Protein AF-A0A7W7CRG4-F1 (afdb_monomer)

Structure (mmCIF, N/CA/C/O backbone):
data_AF-A0A7W7CRG4-F1
#
_entry.id   AF-A0A7W7CRG4-F1
#
loop_
_atom_site.group_PDB
_atom_site.id
_atom_site.type_symbol
_atom_site.label_atom_id
_atom_site.label_alt_id
_atom_site.label_comp_id
_atom_site.label_asym_id
_atom_site.label_entity_id
_atom_site.label_seq_id
_atom_site.pdbx_PDB_ins_code
_atom_site.Cartn_x
_atom_site.Cartn_y
_atom_site.Cartn_z
_atom_site.occupancy
_atom_site.B_iso_or_equiv
_atom_site.auth_seq_id
_atom_site.auth_comp_id
_atom_site.auth_asym_id
_atom_site.auth_atom_id
_atom_site.pdbx_PDB_model_num
ATOM 1 N N . MET A 1 1 ? 13.727 5.616 -21.507 1.00 61.16 1 MET A N 1
ATOM 2 C CA . MET A 1 1 ? 13.207 5.952 -20.168 1.00 61.16 1 MET A CA 1
ATOM 3 C C . MET A 1 1 ? 14.402 5.982 -19.245 1.00 61.16 1 MET A C 1
ATOM 5 O O . MET A 1 1 ? 15.253 5.112 -19.402 1.00 61.16 1 MET A O 1
ATOM 9 N N . ASP A 1 2 ? 14.524 7.000 -18.399 1.00 82.06 2 ASP A N 1
ATOM 10 C CA . ASP A 1 2 ? 15.611 7.054 -17.420 1.00 82.06 2 ASP A CA 1
ATOM 11 C C . ASP A 1 2 ? 15.471 5.878 -16.430 1.00 82.06 2 ASP A C 1
ATOM 13 O O . ASP A 1 2 ? 14.364 5.387 -16.174 1.00 82.06 2 ASP A O 1
ATOM 17 N N . SER A 1 3 ? 16.592 5.391 -15.901 1.00 85.31 3 SER A N 1
ATOM 18 C CA . SER A 1 3 ? 16.608 4.322 -14.896 1.00 85.31 3 SER A CA 1
ATOM 19 C C . SER A 1 3 ? 15.852 4.746 -13.636 1.00 85.31 3 SER A C 1
ATOM 21 O O . SER A 1 3 ? 15.188 3.916 -13.022 1.00 85.31 3 SER A O 1
ATOM 23 N N . ALA A 1 4 ? 15.914 6.033 -13.280 1.00 89.38 4 ALA A N 1
ATOM 24 C CA . ALA A 1 4 ? 15.199 6.594 -12.137 1.00 89.38 4 ALA A CA 1
ATOM 25 C C . ALA A 1 4 ? 13.673 6.585 -12.337 1.00 89.38 4 ALA A C 1
ATOM 27 O O . ALA A 1 4 ? 12.942 6.156 -11.448 1.00 89.38 4 ALA A O 1
ATOM 28 N N . ASP A 1 5 ? 13.192 6.979 -13.521 1.00 94.00 5 ASP A N 1
ATOM 29 C CA . ASP A 1 5 ? 11.757 6.955 -13.846 1.00 94.00 5 ASP A CA 1
ATOM 30 C C . ASP A 1 5 ? 11.186 5.532 -13.797 1.00 94.00 5 ASP A C 1
ATOM 32 O O . ASP A 1 5 ? 10.049 5.317 -13.378 1.00 94.00 5 ASP A O 1
ATOM 36 N N . SER A 1 6 ? 11.979 4.549 -14.229 1.00 93.31 6 SER A N 1
ATOM 37 C CA . SER A 1 6 ? 11.566 3.142 -14.246 1.00 93.31 6 SER A CA 1
ATOM 38 C C . SER A 1 6 ? 11.471 2.565 -12.829 1.00 93.31 6 SER A C 1
ATOM 40 O O . SER A 1 6 ? 10.501 1.871 -12.526 1.00 93.31 6 SER A O 1
ATOM 42 N N . ALA A 1 7 ? 12.425 2.907 -11.956 1.00 96.00 7 ALA A N 1
ATOM 43 C CA . ALA A 1 7 ? 12.421 2.529 -10.542 1.00 96.00 7 ALA A CA 1
ATOM 44 C C . ALA A 1 7 ? 11.243 3.159 -9.783 1.00 96.00 7 ALA A C 1
ATOM 46 O O . ALA A 1 7 ? 10.509 2.468 -9.078 1.00 96.00 7 ALA A O 1
ATOM 47 N N . LEU A 1 8 ? 10.995 4.459 -9.987 1.00 97.25 8 LEU A N 1
ATOM 48 C CA . LEU A 1 8 ? 9.864 5.146 -9.359 1.00 97.25 8 LEU A CA 1
ATOM 49 C C . LEU A 1 8 ? 8.527 4.535 -9.790 1.00 97.25 8 LEU A C 1
ATOM 51 O O . LEU A 1 8 ? 7.656 4.282 -8.963 1.00 97.25 8 LEU A O 1
ATOM 55 N N . ARG A 1 9 ? 8.385 4.225 -11.082 1.00 97.38 9 ARG A N 1
ATOM 56 C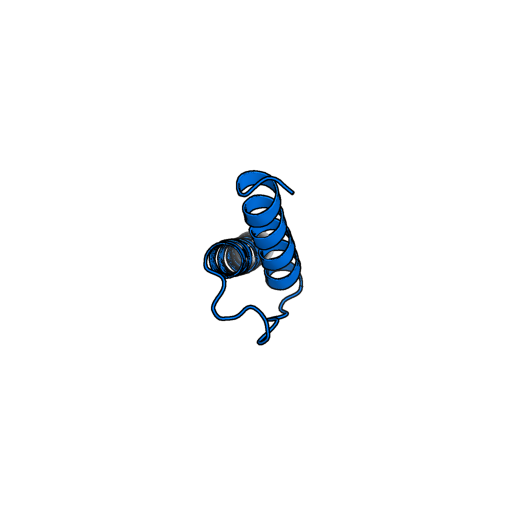 CA . ARG A 1 9 ? 7.190 3.558 -11.596 1.00 97.38 9 ARG A CA 1
ATOM 57 C C . ARG A 1 9 ? 6.998 2.167 -10.991 1.00 97.38 9 ARG A C 1
ATOM 59 O O . ARG A 1 9 ? 5.871 1.803 -10.666 1.00 97.38 9 ARG A O 1
ATOM 66 N N . ALA A 1 10 ? 8.073 1.393 -10.845 1.00 97.31 10 ALA A N 1
ATOM 67 C CA . ALA A 1 10 ? 8.017 0.083 -10.209 1.00 97.31 10 ALA A CA 1
ATOM 68 C C . ALA A 1 10 ? 7.538 0.182 -8.755 1.00 97.31 10 ALA A C 1
ATOM 70 O O . ALA A 1 10 ? 6.621 -0.544 -8.366 1.00 97.31 10 ALA A O 1
ATOM 71 N N . TYR A 1 11 ? 8.091 1.133 -7.998 1.00 98.25 11 TYR A N 1
ATOM 72 C CA . TYR A 1 11 ? 7.656 1.445 -6.640 1.00 98.25 11 TYR A CA 1
ATOM 73 C C . TYR A 1 11 ? 6.170 1.821 -6.576 1.00 98.25 11 TYR A C 1
ATOM 75 O O . TYR A 1 11 ? 5.427 1.241 -5.784 1.00 98.25 11 TYR A O 1
ATOM 83 N N . ASP A 1 12 ? 5.713 2.745 -7.424 1.00 98.31 12 ASP A N 1
ATOM 84 C CA . ASP A 1 12 ? 4.323 3.217 -7.415 1.00 98.31 12 ASP A CA 1
ATOM 85 C C . ASP A 1 12 ? 3.328 2.099 -7.756 1.00 98.31 12 ASP A C 1
ATOM 87 O O . ASP A 1 12 ? 2.279 1.977 -7.116 1.00 98.31 12 ASP A O 1
ATOM 91 N N . GLU A 1 13 ? 3.664 1.250 -8.731 1.00 97.81 13 GLU A N 1
ATOM 92 C CA . GLU A 1 13 ? 2.860 0.080 -9.099 1.00 97.81 13 GLU A CA 1
ATOM 93 C C . GLU A 1 13 ? 2.791 -0.926 -7.937 1.00 97.81 13 GLU A C 1
ATOM 95 O O . GLU A 1 13 ? 1.700 -1.383 -7.584 1.00 97.81 13 GLU A O 1
ATOM 100 N N . GLY A 1 14 ? 3.919 -1.195 -7.271 1.00 98.44 14 GLY A N 1
ATOM 101 C CA . GLY A 1 14 ? 3.963 -2.030 -6.067 1.00 98.44 14 GLY A CA 1
ATOM 102 C C . GLY A 1 14 ? 3.108 -1.467 -4.941 1.00 98.44 14 GLY A C 1
ATOM 103 O O . GLY A 1 14 ? 2.275 -2.171 -4.372 1.00 98.44 14 GLY A O 1
ATOM 104 N N . ARG A 1 15 ? 3.245 -0.171 -4.657 1.00 98.50 15 ARG A N 1
ATOM 105 C CA . ARG A 1 15 ? 2.471 0.523 -3.623 1.00 98.50 15 ARG A CA 1
ATOM 106 C C . ARG A 1 15 ? 0.975 0.445 -3.884 1.00 98.50 15 ARG A C 1
ATOM 108 O O . ARG A 1 15 ? 0.212 0.175 -2.954 1.00 98.50 15 ARG A O 1
ATOM 115 N N . ALA A 1 16 ? 0.552 0.648 -5.128 1.00 98.50 16 ALA A N 1
ATOM 116 C CA . ALA A 1 16 ? -0.850 0.541 -5.513 1.00 98.50 16 ALA A CA 1
ATOM 117 C C . ALA A 1 16 ? -1.401 -0.878 -5.298 1.00 98.50 16 ALA A C 1
ATOM 119 O O . ALA A 1 16 ? -2.505 -1.033 -4.769 1.00 98.50 16 ALA A O 1
ATOM 120 N N . ASP A 1 17 ? -0.636 -1.911 -5.651 1.00 98.38 17 ASP A N 1
ATOM 121 C CA . ASP A 1 17 ? -1.033 -3.299 -5.413 1.00 98.38 17 ASP A CA 1
ATOM 122 C C . ASP A 1 17 ? -1.066 -3.651 -3.924 1.00 98.38 17 ASP A C 1
ATOM 124 O O . ASP A 1 17 ? -2.014 -4.301 -3.478 1.00 98.38 17 ASP A O 1
ATOM 128 N N . GLY A 1 18 ? -0.112 -3.149 -3.136 1.00 98.19 18 GLY A N 1
ATOM 129 C CA . GLY A 1 18 ? -0.077 -3.339 -1.686 1.00 98.19 18 GLY A CA 1
ATOM 130 C C . GLY A 1 18 ? -1.303 -2.756 -0.996 1.00 98.19 18 GLY A C 1
ATOM 131 O O . GLY A 1 18 ? -1.928 -3.435 -0.181 1.00 98.19 18 GLY A O 1
ATOM 132 N N . VAL A 1 19 ? -1.712 -1.548 -1.394 1.00 98.56 19 VAL A N 1
ATOM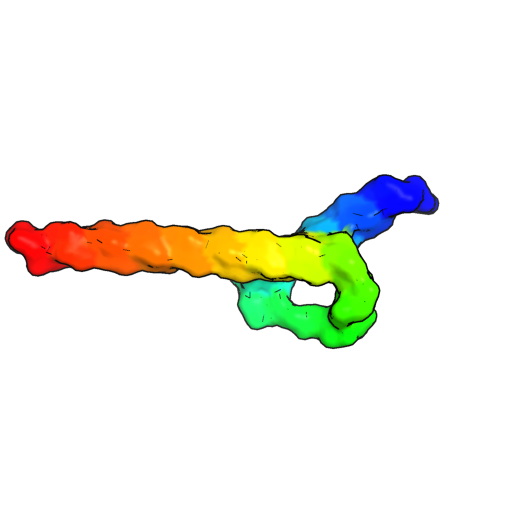 133 C CA . VAL A 1 19 ? -2.963 -0.927 -0.926 1.00 98.56 19 VAL A CA 1
ATOM 134 C C . VAL A 1 19 ? -4.190 -1.738 -1.354 1.00 98.56 19 VAL A C 1
ATOM 136 O O . VAL A 1 19 ? -5.153 -1.856 -0.600 1.00 98.56 19 VAL A O 1
ATOM 139 N N . ALA A 1 20 ? -4.169 -2.317 -2.555 1.00 97.75 20 ALA A N 1
ATOM 140 C CA . ALA A 1 20 ? -5.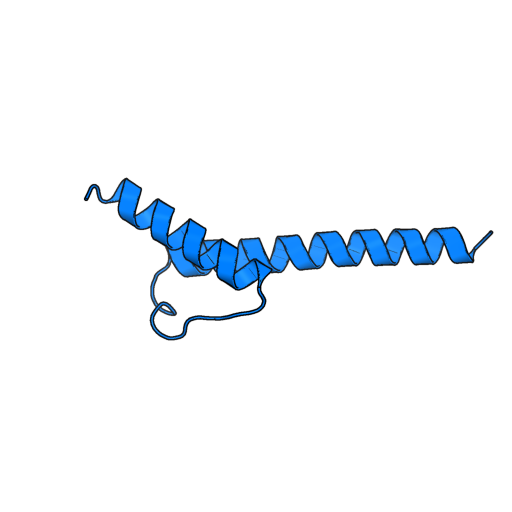266 -3.128 -3.078 1.00 97.75 20 ALA A CA 1
ATOM 141 C C . ALA A 1 20 ? -5.295 -4.573 -2.536 1.00 97.75 20 ALA A C 1
ATOM 143 O O . ALA A 1 20 ? -6.210 -5.323 -2.883 1.00 97.75 20 ALA A O 1
ATOM 144 N N . GLY A 1 21 ? -4.304 -4.991 -1.739 1.00 96.19 21 GLY A N 1
ATOM 145 C CA . GLY A 1 21 ? -4.157 -6.380 -1.292 1.00 96.19 21 GLY A CA 1
ATOM 146 C C . GLY A 1 21 ? -3.862 -7.364 -2.432 1.00 96.19 21 GLY A C 1
ATOM 147 O O . GLY A 1 21 ? -4.174 -8.550 -2.322 1.00 96.19 21 GLY A O 1
ATOM 148 N N . ARG A 1 22 ? -3.298 -6.881 -3.544 1.00 95.56 22 ARG A N 1
ATOM 149 C CA . ARG A 1 22 ? -2.887 -7.690 -4.699 1.00 95.56 22 ARG A CA 1
ATOM 150 C C . ARG A 1 22 ? -1.376 -7.887 -4.692 1.00 95.56 22 ARG A C 1
ATOM 152 O O . ARG A 1 22 ? -0.643 -7.129 -4.072 1.00 95.56 22 ARG A O 1
ATOM 159 N N . ASN A 1 23 ? -0.918 -8.923 -5.381 1.00 91.94 23 ASN A N 1
ATOM 160 C CA . ASN A 1 23 ? 0.499 -9.178 -5.600 1.00 91.94 23 ASN A CA 1
ATOM 161 C C . ASN A 1 23 ? 0.682 -9.654 -7.044 1.00 91.94 23 ASN A C 1
ATOM 163 O O . ASN A 1 23 ? 0.120 -10.684 -7.424 1.00 91.94 23 ASN A O 1
ATOM 167 N N . ASP A 1 24 ? 1.434 -8.897 -7.839 1.00 92.62 24 ASP A N 1
ATOM 168 C CA . ASP A 1 24 ? 1.818 -9.293 -9.188 1.00 92.62 24 ASP A CA 1
ATOM 169 C C . ASP A 1 24 ? 3.050 -10.205 -9.137 1.00 92.62 24 ASP A C 1
ATOM 171 O O . ASP A 1 24 ? 4.198 -9.766 -9.029 1.00 92.62 24 ASP A O 1
ATOM 175 N N . HIS A 1 25 ? 2.809 -11.511 -9.265 1.00 90.25 25 HIS A N 1
ATOM 176 C CA . HIS A 1 25 ? 3.868 -12.517 -9.309 1.00 90.25 25 HIS A CA 1
ATOM 177 C C . HIS A 1 25 ? 4.855 -12.317 -10.467 1.00 90.25 25 HIS A C 1
ATOM 179 O O . HIS A 1 25 ? 5.999 -12.755 -10.355 1.00 90.25 25 HIS A O 1
ATOM 185 N N . GLY A 1 26 ? 4.459 -11.636 -11.549 1.00 92.75 26 GLY A N 1
ATOM 186 C CA . GLY A 1 26 ? 5.354 -11.288 -12.654 1.00 92.75 26 GLY A CA 1
ATOM 187 C C . GLY A 1 26 ? 6.426 -10.265 -12.272 1.00 92.75 26 GLY A C 1
ATOM 188 O O . GLY A 1 26 ? 7.416 -10.126 -12.988 1.00 92.75 26 GLY A O 1
ATOM 189 N N . ARG A 1 27 ? 6.259 -9.578 -11.135 1.00 91.38 27 ARG A N 1
ATOM 190 C CA . ARG A 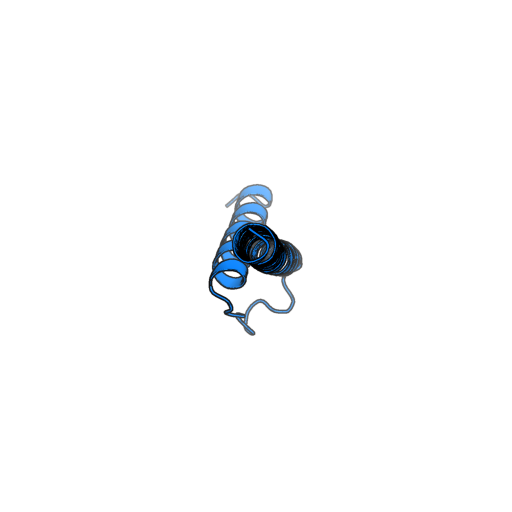1 27 ? 7.178 -8.555 -10.615 1.00 91.38 27 ARG A CA 1
ATOM 191 C C . ARG A 1 27 ? 7.811 -8.924 -9.278 1.00 91.38 27 ARG A C 1
ATOM 193 O O . ARG A 1 27 ? 8.474 -8.098 -8.660 1.00 91.38 27 ARG A O 1
ATOM 200 N N . GLY A 1 28 ? 7.659 -10.177 -8.848 1.00 87.50 28 GLY A N 1
ATOM 201 C CA . GLY A 1 28 ? 8.164 -10.664 -7.561 1.00 8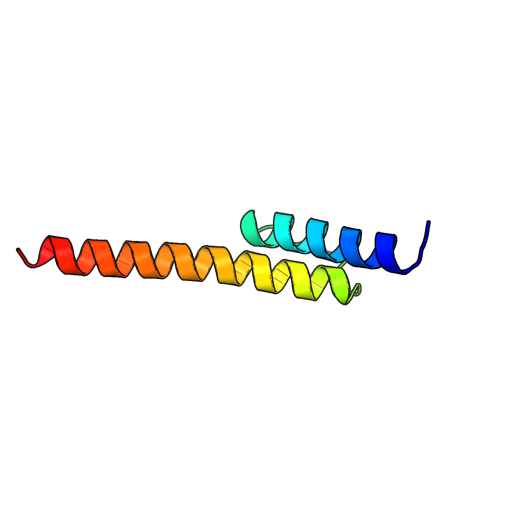7.50 28 GLY A CA 1
ATOM 202 C C . GLY A 1 28 ? 9.684 -10.559 -7.371 1.00 87.50 28 GLY A C 1
ATOM 203 O O . GLY A 1 28 ? 10.139 -10.588 -6.231 1.00 87.50 28 GLY A O 1
ATOM 204 N N . ASP A 1 29 ? 10.456 -10.397 -8.449 1.00 93.56 29 ASP A N 1
ATOM 205 C CA . ASP A 1 29 ? 11.916 -10.227 -8.414 1.00 93.56 29 ASP A CA 1
ATOM 206 C C . ASP A 1 29 ? 12.372 -8.764 -8.588 1.00 93.56 29 ASP A C 1
ATOM 208 O O . ASP A 1 29 ? 13.564 -8.477 -8.488 1.00 93.56 29 ASP A O 1
ATOM 212 N N . ASP A 1 30 ? 11.444 -7.829 -8.818 1.00 96.31 30 ASP A N 1
ATOM 213 C CA . ASP A 1 30 ? 11.739 -6.399 -8.937 1.00 96.31 30 ASP A CA 1
ATOM 214 C C . ASP A 1 30 ? 11.835 -5.767 -7.528 1.00 96.31 30 ASP A C 1
ATOM 216 O O . ASP A 1 30 ? 10.846 -5.750 -6.784 1.00 96.31 30 ASP A O 1
ATOM 220 N N . PRO A 1 31 ? 13.021 -5.284 -7.106 1.00 97.19 31 PRO A N 1
ATOM 221 C CA . PRO A 1 31 ? 13.223 -4.786 -5.749 1.00 97.19 31 PRO A CA 1
ATOM 222 C C . PRO A 1 31 ? 12.411 -3.520 -5.455 1.00 97.19 31 PRO A C 1
ATOM 224 O O . PRO A 1 31 ? 11.893 -3.395 -4.345 1.00 97.19 31 PRO A O 1
ATOM 227 N N . ASP A 1 32 ? 12.254 -2.619 -6.427 1.00 98.19 32 ASP A N 1
ATOM 228 C CA . ASP A 1 32 ? 11.530 -1.360 -6.236 1.00 98.19 32 ASP A CA 1
ATOM 229 C C . ASP A 1 32 ? 10.026 -1.630 -6.101 1.00 98.19 32 ASP A C 1
ATOM 231 O O . ASP A 1 32 ? 9.375 -1.108 -5.190 1.00 98.19 32 ASP A O 1
ATOM 235 N N . TYR A 1 33 ? 9.496 -2.547 -6.922 1.00 98.31 33 TYR A N 1
ATOM 236 C CA . TYR A 1 33 ? 8.123 -3.047 -6.782 1.00 98.31 33 TYR A CA 1
ATOM 237 C C . TYR A 1 33 ? 7.878 -3.665 -5.404 1.00 98.31 33 TYR A C 1
ATOM 239 O O . TYR A 1 33 ? 6.886 -3.350 -4.749 1.00 98.31 33 TYR A O 1
ATOM 247 N N . ARG A 1 34 ? 8.788 -4.521 -4.921 1.00 98.06 34 ARG A N 1
ATOM 248 C CA . ARG A 1 34 ? 8.647 -5.176 -3.610 1.00 98.06 34 ARG A CA 1
ATOM 249 C C . ARG A 1 34 ? 8.628 -4.191 -2.446 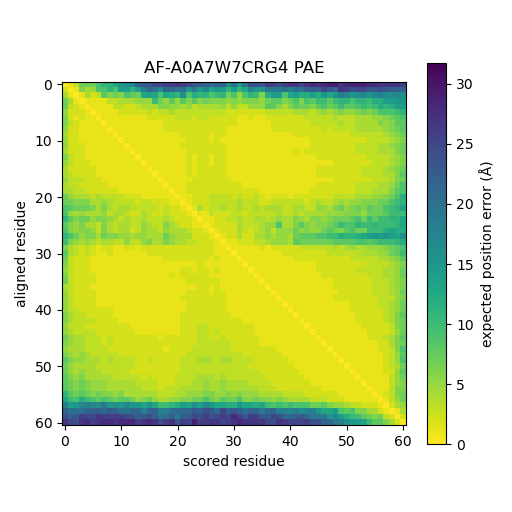1.00 98.06 34 ARG A C 1
ATOM 251 O O . ARG A 1 34 ? 7.892 -4.420 -1.487 1.00 98.06 34 ARG A O 1
ATOM 258 N N . VAL A 1 35 ? 9.441 -3.137 -2.508 1.00 98.38 35 VAL A N 1
ATOM 259 C CA . VAL A 1 35 ? 9.445 -2.081 -1.486 1.00 98.38 35 VAL A CA 1
ATOM 260 C C . VAL A 1 35 ? 8.110 -1.343 -1.504 1.00 98.38 35 VAL A C 1
ATOM 262 O O . VAL A 1 35 ? 7.467 -1.236 -0.463 1.00 98.38 35 VAL A O 1
ATOM 265 N N . GLY A 1 36 ? 7.641 -0.935 -2.687 1.00 98.38 36 GLY A N 1
ATOM 266 C CA . GLY A 1 36 ? 6.321 -0.323 -2.838 1.00 98.38 36 GLY A CA 1
ATOM 267 C C . GLY A 1 36 ? 5.204 -1.209 -2.285 1.00 98.38 36 GLY A C 1
ATOM 268 O O . GLY A 1 36 ? 4.385 -0.752 -1.491 1.00 98.38 36 GLY A O 1
ATOM 269 N N . LEU A 1 37 ? 5.206 -2.497 -2.639 1.00 98.62 37 LEU A N 1
ATOM 270 C CA . LEU A 1 37 ? 4.229 -3.488 -2.181 1.00 98.62 37 LEU A CA 1
ATOM 271 C C . LEU A 1 37 ? 4.145 -3.559 -0.653 1.00 98.62 37 LEU A C 1
ATOM 273 O O . LEU A 1 37 ? 3.048 -3.499 -0.094 1.00 98.62 37 LEU A O 1
ATOM 277 N N . ALA A 1 38 ? 5.295 -3.649 0.017 1.00 98.38 38 ALA A N 1
ATOM 278 C CA . ALA A 1 38 ? 5.368 -3.686 1.474 1.00 98.38 38 ALA A CA 1
ATOM 279 C C . ALA A 1 38 ? 4.867 -2.378 2.110 1.00 98.38 38 ALA A C 1
ATOM 281 O O . ALA A 1 38 ? 4.080 -2.424 3.057 1.00 98.38 38 ALA A O 1
ATOM 282 N N . ASP A 1 39 ? 5.250 -1.222 1.562 1.00 98.62 39 ASP A N 1
ATOM 283 C CA . ASP A 1 39 ? 4.789 0.088 2.037 1.00 98.62 39 ASP A CA 1
ATOM 284 C C . ASP A 1 39 ? 3.268 0.247 1.897 1.00 98.62 39 ASP A C 1
ATOM 286 O O . ASP A 1 39 ? 2.601 0.763 2.796 1.00 98.62 39 ASP A O 1
ATOM 290 N N . GLY A 1 40 ? 2.698 -0.212 0.779 1.00 98.56 40 GLY A N 1
ATOM 291 C CA . GLY A 1 40 ? 1.254 -0.188 0.547 1.00 98.56 40 GLY A CA 1
ATOM 292 C C . GLY A 1 40 ? 0.489 -1.051 1.553 1.00 98.56 40 GLY A C 1
ATOM 293 O O . GLY A 1 40 ? -0.515 -0.606 2.110 1.00 98.56 40 GLY A O 1
ATOM 294 N N . GLN A 1 41 ? 0.994 -2.255 1.838 1.00 98.56 41 GLN A N 1
ATOM 295 C CA . GLN A 1 41 ? 0.425 -3.153 2.849 1.00 98.56 41 GLN A CA 1
ATOM 296 C C . GLN A 1 41 ? 0.519 -2.559 4.260 1.00 98.56 41 GLN A C 1
ATOM 298 O O . GLN A 1 41 ? -0.444 -2.632 5.027 1.00 98.56 41 GLN A O 1
ATOM 303 N N . LEU A 1 42 ? 1.657 -1.944 4.596 1.00 98.62 42 LEU A N 1
ATOM 304 C CA . LEU A 1 42 ? 1.863 -1.300 5.890 1.00 98.62 42 LEU A CA 1
ATOM 305 C 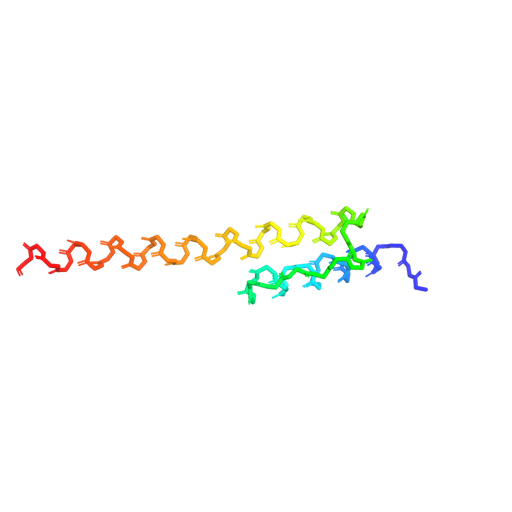C . LEU A 1 42 ? 0.899 -0.125 6.087 1.00 98.62 42 LEU A C 1
ATOM 307 O O . LEU A 1 42 ? 0.287 -0.018 7.146 1.00 98.62 42 LEU A O 1
ATOM 311 N N . ALA A 1 43 ? 0.696 0.703 5.061 1.00 98.31 43 ALA A N 1
ATOM 312 C CA . ALA A 1 43 ? -0.231 1.831 5.128 1.00 98.31 43 ALA A CA 1
ATOM 313 C C . ALA A 1 43 ? -1.682 1.389 5.403 1.00 98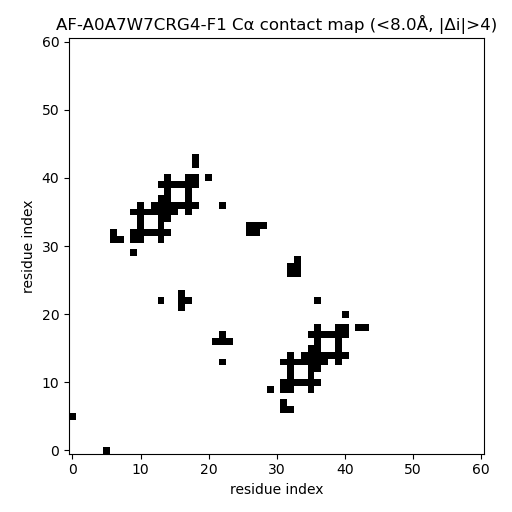.31 43 ALA A C 1
ATOM 315 O O . ALA A 1 43 ? -2.386 2.028 6.188 1.00 98.31 43 ALA A O 1
ATOM 316 N N . VAL A 1 44 ? -2.130 0.286 4.790 1.00 98.38 44 VAL A N 1
ATOM 317 C CA . VAL A 1 44 ? -3.455 -0.299 5.070 1.00 98.38 44 VAL A CA 1
ATOM 318 C C . VAL A 1 44 ? -3.525 -0.808 6.508 1.00 98.38 44 VAL A C 1
ATOM 320 O O . VAL A 1 44 ? -4.461 -0.471 7.231 1.00 98.38 44 VAL A O 1
ATOM 323 N N . PHE A 1 45 ? -2.506 -1.546 6.956 1.00 98.19 45 PHE A N 1
ATOM 324 C CA . PHE A 1 45 ? -2.432 -2.035 8.332 1.00 98.19 45 PHE A CA 1
ATOM 325 C C . PHE A 1 45 ? -2.491 -0.898 9.366 1.00 98.19 45 PHE A C 1
ATOM 327 O O . PHE A 1 45 ? -3.231 -0.994 10.345 1.00 98.19 45 PHE A O 1
ATOM 334 N N . GLU A 1 46 ? -1.744 0.187 9.158 1.00 98.38 46 GLU A N 1
ATOM 335 C CA . GLU A 1 46 ? -1.739 1.347 10.055 1.00 98.38 46 GLU A CA 1
ATOM 336 C C . GLU A 1 46 ? -3.115 2.022 10.129 1.00 98.38 46 GLU A C 1
ATOM 338 O O . GLU A 1 46 ? -3.584 2.367 11.220 1.00 98.38 46 GLU A O 1
ATOM 343 N N . ALA A 1 47 ? -3.791 2.174 8.986 1.00 97.88 47 ALA A N 1
ATOM 344 C CA . ALA A 1 47 ? -5.139 2.731 8.932 1.00 97.88 47 ALA A CA 1
ATOM 345 C C . ALA A 1 47 ? -6.145 1.857 9.701 1.00 97.88 47 ALA A C 1
ATOM 347 O O . ALA A 1 47 ? -6.917 2.374 10.520 1.00 97.88 47 ALA A O 1
ATOM 348 N N . ASP A 1 48 ? -6.092 0.541 9.496 1.00 98.06 48 ASP A N 1
ATOM 349 C CA . ASP A 1 48 ? -6.952 -0.427 10.178 1.00 98.06 48 ASP A CA 1
ATOM 350 C C . ASP A 1 48 ? -6.682 -0.467 11.687 1.00 98.06 48 ASP A C 1
ATOM 352 O O . ASP A 1 48 ? -7.619 -0.508 12.492 1.00 98.06 48 ASP A O 1
ATOM 356 N N . LEU A 1 49 ? -5.414 -0.379 12.098 1.00 98.12 49 LEU A N 1
ATOM 357 C CA . LEU A 1 49 ? -5.021 -0.322 13.504 1.00 98.12 49 LEU A CA 1
ATOM 358 C C . LEU A 1 49 ? -5.595 0.921 14.195 1.00 98.12 49 LEU A C 1
ATOM 360 O O . LEU A 1 49 ? -6.182 0.815 15.274 1.00 98.12 49 LEU A O 1
ATOM 364 N N . ILE A 1 50 ? -5.476 2.097 13.574 1.00 97.88 50 ILE A N 1
ATOM 365 C CA . ILE A 1 50 ? -6.043 3.340 14.117 1.00 97.88 50 ILE A CA 1
ATOM 366 C C . ILE A 1 50 ? -7.569 3.235 14.223 1.00 97.88 50 ILE A C 1
ATOM 368 O O . ILE A 1 50 ? -8.145 3.643 15.237 1.00 97.88 50 ILE A O 1
ATOM 372 N N . ALA A 1 51 ? -8.234 2.676 13.209 1.00 97.75 51 ALA A N 1
ATOM 373 C CA . ALA A 1 51 ? -9.678 2.463 13.235 1.00 97.75 51 ALA A CA 1
ATOM 374 C C . ALA A 1 51 ? -10.096 1.519 14.378 1.00 97.75 51 ALA A C 1
ATOM 376 O O . ALA A 1 51 ? -11.053 1.809 15.102 1.00 97.75 51 ALA A O 1
ATOM 377 N N . ALA A 1 52 ? -9.349 0.434 14.594 1.00 97.56 52 ALA A N 1
ATOM 378 C CA . ALA A 1 52 ? -9.582 -0.503 15.688 1.00 97.56 52 ALA A CA 1
ATOM 379 C C . ALA A 1 52 ? -9.393 0.151 17.067 1.00 97.56 52 ALA A C 1
ATOM 381 O O . ALA A 1 52 ? -10.232 -0.038 17.951 1.00 97.56 52 ALA A O 1
ATOM 382 N N . ILE A 1 53 ? -8.343 0.962 17.241 1.00 97.12 53 ILE A N 1
ATOM 383 C CA . ILE A 1 53 ? -8.090 1.708 18.484 1.00 97.12 53 ILE A CA 1
ATOM 384 C C . ILE A 1 53 ? -9.242 2.672 18.779 1.00 97.12 53 ILE A C 1
ATOM 386 O O . ILE A 1 53 ? -9.771 2.662 19.890 1.00 97.12 53 ILE A O 1
ATOM 390 N N . ARG A 1 54 ? -9.679 3.461 17.788 1.00 96.88 54 ARG A N 1
ATOM 391 C CA . ARG A 1 54 ? -10.813 4.392 17.943 1.00 96.88 54 ARG A CA 1
ATOM 392 C C . ARG A 1 54 ? -12.080 3.660 18.373 1.00 96.88 54 ARG A C 1
ATOM 394 O O . ARG A 1 54 ? -12.675 4.015 19.383 1.00 96.88 54 ARG A O 1
ATOM 401 N N . LYS A 1 55 ? -12.420 2.565 17.687 1.00 95.81 55 LYS A N 1
ATOM 402 C CA . LYS A 1 55 ? -13.574 1.724 18.035 1.00 95.81 55 LYS A CA 1
ATOM 403 C C . LYS A 1 55 ? -13.501 1.188 19.471 1.00 95.81 55 LYS A C 1
ATOM 405 O O . LYS A 1 55 ? -14.520 1.143 20.157 1.00 95.81 55 LYS A O 1
ATOM 410 N N . ALA A 1 56 ? -12.319 0.778 19.929 1.00 95.81 56 ALA A N 1
ATOM 411 C CA . ALA A 1 56 ? -12.122 0.285 21.291 1.00 95.81 56 ALA A CA 1
ATOM 412 C C . ALA A 1 56 ? -12.249 1.392 22.354 1.00 95.81 56 ALA A C 1
ATOM 414 O O . ALA A 1 56 ? -12.704 1.120 23.465 1.00 95.81 56 ALA A O 1
ATOM 415 N N . MET A 1 57 ? -11.864 2.628 22.024 1.00 94.94 57 MET A N 1
ATOM 416 C CA . MET A 1 57 ? -12.028 3.791 22.902 1.00 94.94 57 MET A CA 1
ATOM 417 C C . MET A 1 57 ? -13.488 4.246 22.982 1.00 94.94 57 MET A C 1
ATOM 419 O O . MET A 1 57 ? -13.974 4.511 24.079 1.00 94.94 57 MET A O 1
ATOM 423 N N . ASP A 1 58 ? -14.194 4.279 21.851 1.00 89.56 58 ASP A N 1
ATOM 424 C CA . ASP A 1 58 ? -15.595 4.707 21.788 1.00 89.56 58 ASP A CA 1
ATOM 425 C C . ASP A 1 58 ? -16.529 3.732 22.521 1.00 89.56 58 ASP A C 1
ATOM 427 O O . ASP A 1 58 ? -17.465 4.159 23.187 1.00 89.56 58 ASP A O 1
ATOM 431 N N . GLY A 1 59 ? -16.249 2.424 22.471 1.00 71.81 59 GLY A N 1
ATOM 432 C CA . GLY A 1 59 ? -17.030 1.399 23.178 1.00 71.81 59 GLY A CA 1
ATOM 433 C C . GLY A 1 59 ? -16.840 1.357 24.701 1.00 71.81 59 GLY A C 1
ATOM 434 O O . GLY A 1 59 ? -17.423 0.492 25.353 1.00 71.81 59 GLY A O 1
ATOM 435 N N . LYS A 1 60 ? -16.002 2.235 25.269 1.00 59.50 60 LYS A N 1
ATOM 436 C CA . LYS A 1 60 ? -15.730 2.329 26.714 1.00 59.50 60 LYS A CA 1
ATOM 437 C C . LYS A 1 60 ? -16.482 3.488 27.397 1.00 59.50 60 LYS A C 1
ATOM 439 O O . LYS A 1 60 ? -16.359 3.625 28.614 1.00 59.50 60 LYS A O 1
ATOM 444 N N . ASN A 1 61 ? -17.234 4.289 26.637 1.00 49.09 61 ASN A N 1
ATOM 445 C CA . ASN A 1 61 ? -18.065 5.392 27.136 1.00 49.09 61 ASN A CA 1
ATOM 446 C C . ASN A 1 61 ? -19.535 4.989 27.258 1.00 49.09 61 ASN A C 1
ATOM 448 O O . ASN A 1 61 ? -20.061 4.386 26.296 1.00 49.09 61 ASN A O 1
#

Foldseek 3Di:
DDPVVVLVVLLCCLLVCLLVVHDDPVCPPPPSSVNSNVNNVVVNVVVVVVVVVVVVVVVVD

Radius of gyration: 15.67 Å; Cα contacts (8 Å, |Δi|>4): 63; chains: 1; bounding box: 35×20×47 Å

Sequence (61 aa):
MDSADSALRAYDE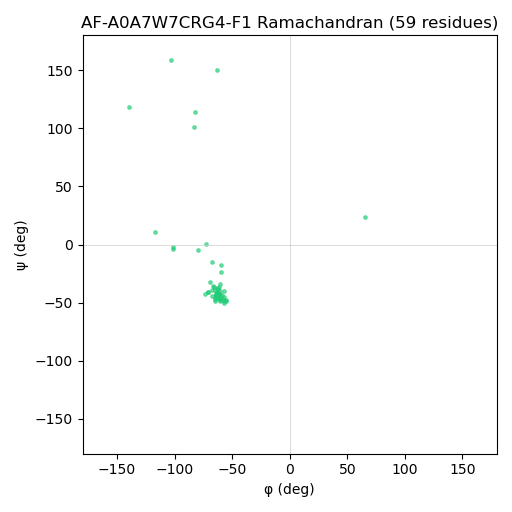GRADGVAGRNDHGRGDDPDYRVGLADGQLAVFEADLIAAIRKAMDGKN

Solvent-accessible surface area (backbone atoms only — not comparable to full-atom values): 3270 Å² total; per-residue (Å²): 130,58,72,65,60,52,43,53,48,34,20,52,53,17,23,53,28,15,59,68,75,48,79,66,76,94,44,71,85,39,66,43,21,50,52,17,23,52,52,16,38,48,55,50,51,54,53,52,50,52,52,51,51,51,55,60,58,61,73,72,109

Nearest PDB structures (foldseek):
  5vww-assembly1_A  TM=5.981E-01  e=6.574E+00  Homo sapiens

pLDDT: mean 93.69, std 9.71, range [49.09, 98.62]

Secondary structure (DSSP, 8-state):
--HHHHHHHHHHHHHHHHHTT---GGGTT-HHHHHHHHHHHHHHHHHHHHHHHHHHHHTT-

Organism: NCBI:txid882441

Mean predicted aligned error: 4.44 Å